Protein AF-R4JXP8-F1 (afdb_monomer)

Radius of gyration: 26.42 Å; Cα contacts (8 Å, |Δi|>4): 89; chains: 1; bounding box: 54×27×70 Å

Mean predicted aligned error: 7.81 Å

pLDDT: mean 91.15, std 6.16, range [73.19, 97.75]

Solvent-accessible surface area (backbone atoms only — not comparable to full-atom values): 5658 Å² total; per-residue (Å²): 109,33,32,32,76,89,64,47,47,30,40,80,76,44,81,48,63,55,78,45,64,54,92,98,53,56,36,48,79,90,36,67,43,68,50,56,82,61,91,79,60,93,85,59,53,78,45,72,82,80,87,78,92,76,85,77,81,93,78,82,82,84,89,54,60,90,80,44,57,96,90,52,80,77,83,77,85,80,71,99,118

Foldseek 3Di:
DKAWPVGWDKDWDFDDDFQDDPVVDTDDPPDTDMDTPDDDDPPIDMDDDDDDDDDDPPDDDDDCQVVDDPPDDDDDDDDPD

Organism: Ceratodon purpureus (NCBI:txid3225)

Sequence (81 aa):
SVRTVSGIRGQIKKAVKAGQGKEGKEWREGSIRCTFEDKILMSDIVFLRAWTKVDIPKFFNPVTTLLQSRDTQWQGMRTVG

Structure (mmCIF, N/CA/C/O backbone):
data_AF-R4JXP8-F1
#
_entry.id   AF-R4JXP8-F1
#
loop_
_atom_site.group_PDB
_atom_site.id
_atom_site.type_symbol
_atom_site.label_atom_id
_atom_site.label_alt_id
_atom_site.lab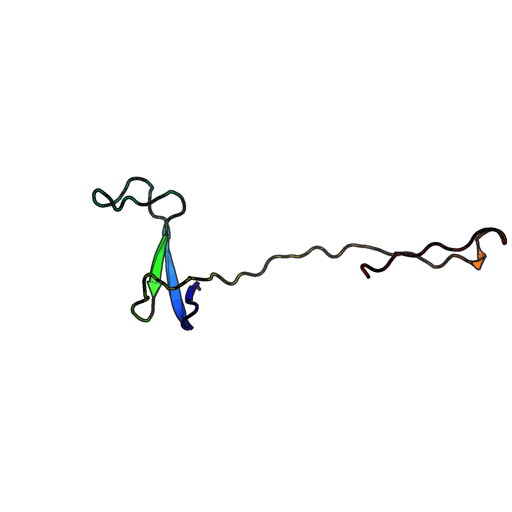el_comp_id
_atom_site.label_asym_id
_atom_site.label_entity_id
_atom_site.label_seq_id
_atom_site.pdbx_PDB_ins_code
_atom_site.Cartn_x
_atom_site.Cartn_y
_atom_site.Cartn_z
_atom_site.occupancy
_atom_site.B_iso_or_equiv
_atom_site.auth_seq_id
_atom_site.auth_comp_id
_atom_site.auth_asym_id
_atom_site.auth_atom_id
_atom_site.pdbx_PDB_model_num
ATOM 1 N N . SER A 1 1 ? 12.175 -0.714 -2.162 1.00 88.75 1 SER A N 1
ATOM 2 C CA . SER A 1 1 ? 12.463 -1.488 -3.390 1.00 88.75 1 SER A CA 1
ATOM 3 C C . SER A 1 1 ? 11.147 -1.905 -4.025 1.00 88.75 1 SER A C 1
ATOM 5 O O . SER A 1 1 ? 10.131 -1.894 -3.338 1.00 88.75 1 SER A O 1
ATOM 7 N N . VAL A 1 2 ? 11.148 -2.217 -5.320 1.00 96.69 2 VAL A N 1
ATOM 8 C CA . VAL A 1 2 ? 9.973 -2.750 -6.034 1.00 96.69 2 VAL A CA 1
ATOM 9 C C . VAL A 1 2 ? 10.172 -4.235 -6.323 1.00 96.69 2 VAL A C 1
ATOM 11 O O . VAL A 1 2 ? 11.309 -4.715 -6.319 1.00 96.69 2 VAL A O 1
ATOM 14 N N . ARG A 1 3 ? 9.086 -4.975 -6.542 1.00 97.06 3 ARG A N 1
ATOM 15 C CA . ARG A 1 3 ? 9.139 -6.406 -6.865 1.00 97.06 3 ARG A CA 1
ATOM 16 C C . ARG A 1 3 ? 8.008 -6.787 -7.819 1.00 97.06 3 ARG A C 1
ATOM 18 O O . ARG A 1 3 ? 6.900 -6.284 -7.662 1.00 97.06 3 ARG A O 1
ATOM 25 N N . THR A 1 4 ? 8.279 -7.646 -8.797 1.00 97.38 4 THR A N 1
ATOM 26 C CA . THR A 1 4 ? 7.235 -8.207 -9.672 1.00 97.38 4 THR A CA 1
ATOM 27 C C . THR A 1 4 ? 6.448 -9.316 -8.968 1.00 97.38 4 THR A C 1
ATOM 29 O O . THR A 1 4 ? 6.936 -9.900 -7.999 1.00 97.38 4 THR A O 1
ATOM 32 N N . VAL A 1 5 ? 5.252 -9.654 -9.463 1.00 96.50 5 VAL A N 1
ATOM 33 C CA . VAL A 1 5 ? 4.501 -10.851 -9.013 1.00 96.50 5 VAL A CA 1
ATOM 34 C C . VAL A 1 5 ? 5.331 -12.125 -9.181 1.00 96.50 5 VAL A C 1
ATOM 36 O O . VAL A 1 5 ? 5.323 -12.980 -8.303 1.00 96.50 5 VAL A O 1
ATOM 39 N N . SER A 1 6 ? 6.129 -12.195 -10.246 1.00 93.38 6 SER A N 1
ATOM 40 C CA . SER A 1 6 ? 7.076 -13.284 -10.517 1.00 93.38 6 SER A CA 1
ATOM 41 C C . SER A 1 6 ? 8.305 -13.302 -9.587 1.00 93.38 6 SER A C 1
ATOM 43 O O . SER A 1 6 ? 9.195 -14.129 -9.748 1.00 93.38 6 SER A 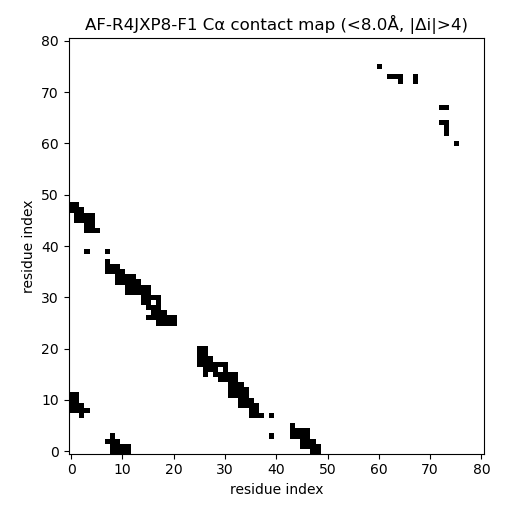O 1
ATOM 45 N N . GLY A 1 7 ? 8.389 -12.396 -8.605 1.00 94.62 7 GLY A N 1
ATOM 46 C CA . GLY A 1 7 ? 9.413 -12.407 -7.555 1.00 94.62 7 GLY A CA 1
ATOM 47 C C . GLY A 1 7 ? 10.709 -11.656 -7.877 1.00 94.62 7 GLY A C 1
ATOM 48 O O . GLY A 1 7 ? 11.562 -11.524 -6.995 1.00 94.62 7 GLY A O 1
ATOM 49 N N . ILE A 1 8 ? 10.850 -11.090 -9.080 1.00 97.31 8 ILE A N 1
ATOM 50 C CA . ILE A 1 8 ? 12.053 -10.363 -9.507 1.00 97.31 8 ILE A CA 1
ATOM 51 C C . ILE A 1 8 ? 12.141 -9.038 -8.747 1.00 97.31 8 ILE A C 1
ATOM 53 O O . ILE A 1 8 ? 11.204 -8.230 -8.741 1.00 97.31 8 ILE A O 1
ATOM 57 N N . ARG A 1 9 ? 13.276 -8.794 -8.087 1.00 97.31 9 ARG A N 1
ATOM 58 C CA . ARG A 1 9 ? 13.518 -7.554 -7.339 1.00 97.31 9 ARG A CA 1
ATOM 59 C C . ARG A 1 9 ? 13.964 -6.438 -8.278 1.00 97.31 9 ARG A C 1
ATOM 61 O O . ARG A 1 9 ? 14.669 -6.665 -9.259 1.00 97.31 9 ARG A O 1
ATOM 68 N N . GLY A 1 10 ? 13.581 -5.212 -7.938 1.00 97.00 10 GLY A N 1
ATOM 69 C CA . GLY A 1 10 ? 13.983 -4.025 -8.672 1.00 97.00 10 GLY A CA 1
ATOM 70 C C . GLY A 1 10 ? 14.103 -2.767 -7.819 1.00 97.00 10 GLY A C 1
ATOM 71 O O . GLY A 1 10 ? 13.732 -2.705 -6.639 1.00 97.00 10 GLY A O 1
ATOM 72 N N . GLN A 1 11 ? 14.638 -1.730 -8.450 1.00 97.50 11 GLN A N 1
ATOM 73 C CA . GLN A 1 11 ? 14.837 -0.404 -7.879 1.00 97.50 11 GLN A CA 1
ATOM 74 C C . GLN A 1 11 ? 14.309 0.667 -8.829 1.00 97.50 11 GLN A C 1
ATOM 76 O O . GLN A 1 11 ? 14.567 0.624 -10.031 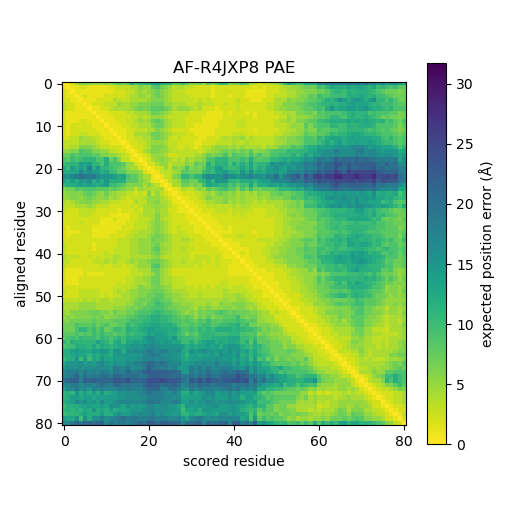1.00 97.50 11 GLN A O 1
ATOM 81 N N . ILE A 1 12 ? 13.621 1.661 -8.272 1.00 96.69 12 ILE A N 1
ATOM 82 C CA . ILE A 1 12 ? 13.223 2.869 -8.998 1.00 96.69 12 ILE A CA 1
ATOM 83 C C . ILE A 1 12 ? 14.461 3.757 -9.143 1.00 96.69 12 ILE A C 1
ATOM 85 O O . ILE A 1 12 ? 15.187 3.958 -8.171 1.00 96.69 12 ILE A O 1
ATOM 89 N N . LYS A 1 13 ? 14.719 4.272 -10.350 1.00 96.06 13 LYS A N 1
ATOM 90 C CA . LYS A 1 13 ? 15.880 5.129 -10.635 1.00 96.06 13 LYS A CA 1
ATOM 91 C C . LYS A 1 13 ? 15.500 6.585 -10.848 1.00 96.06 13 LYS A C 1
ATOM 93 O O . LYS A 1 13 ? 16.112 7.454 -10.242 1.00 96.06 13 LYS A O 1
ATOM 98 N N . LYS A 1 14 ? 14.535 6.870 -11.727 1.00 94.50 14 LYS A N 1
ATOM 99 C CA . LYS A 1 14 ? 14.121 8.252 -12.004 1.00 94.50 14 LYS A CA 1
ATOM 100 C C . LYS A 1 14 ? 12.706 8.348 -12.553 1.00 94.50 14 LYS A C 1
ATOM 102 O O . LYS A 1 14 ? 12.243 7.424 -13.223 1.00 94.50 14 LYS A O 1
ATOM 107 N N . ALA A 1 15 ? 12.075 9.496 -12.331 1.00 93.94 15 ALA A N 1
ATOM 108 C CA . ALA A 1 15 ? 10.869 9.889 -13.044 1.00 93.94 15 ALA A CA 1
ATOM 109 C C . ALA A 1 15 ? 11.184 10.176 -14.521 1.00 93.94 15 ALA A C 1
ATOM 111 O O . ALA A 1 15 ? 12.298 10.587 -14.872 1.00 93.94 15 ALA A O 1
ATOM 112 N N . VAL A 1 16 ? 10.207 9.936 -15.390 1.00 91.62 16 VAL A N 1
ATOM 113 C CA . VAL A 1 16 ? 10.291 10.232 -16.823 1.00 91.62 16 VAL A CA 1
ATOM 114 C C . VAL A 1 16 ? 9.309 11.356 -17.138 1.00 91.62 16 VAL A C 1
ATOM 116 O O . VAL A 1 16 ? 8.223 11.398 -16.566 1.00 91.62 16 VAL A O 1
ATOM 119 N N . LYS A 1 17 ? 9.696 12.298 -18.006 1.00 88.75 17 LYS A N 1
ATOM 120 C CA . LYS A 1 17 ? 8.807 13.399 -18.398 1.00 88.75 17 LYS A CA 1
ATOM 121 C C . LYS A 1 17 ? 7.777 12.898 -19.408 1.00 88.75 17 LYS A C 1
ATOM 123 O O . LYS A 1 17 ? 8.122 12.115 -20.295 1.00 88.75 17 LYS A O 1
ATOM 128 N N . ALA A 1 18 ? 6.543 13.377 -19.277 1.00 87.88 18 ALA A N 1
ATOM 129 C CA . ALA A 1 18 ? 5.482 13.096 -20.234 1.00 87.88 18 ALA A CA 1
ATOM 130 C C . ALA A 1 18 ? 5.838 13.635 -21.634 1.00 87.88 18 ALA A C 1
ATOM 132 O O . ALA A 1 18 ? 6.567 14.623 -21.748 1.00 87.88 18 ALA A O 1
ATOM 133 N N . GLY A 1 19 ? 5.373 12.960 -22.689 1.00 82.69 19 GLY A N 1
ATOM 134 C CA . GLY A 1 19 ? 5.625 13.344 -24.089 1.00 82.69 19 GLY A CA 1
ATOM 135 C C . GLY A 1 19 ? 7.044 13.047 -24.594 1.00 82.69 19 GLY A C 1
ATOM 136 O O . GLY A 1 19 ? 7.353 13.260 -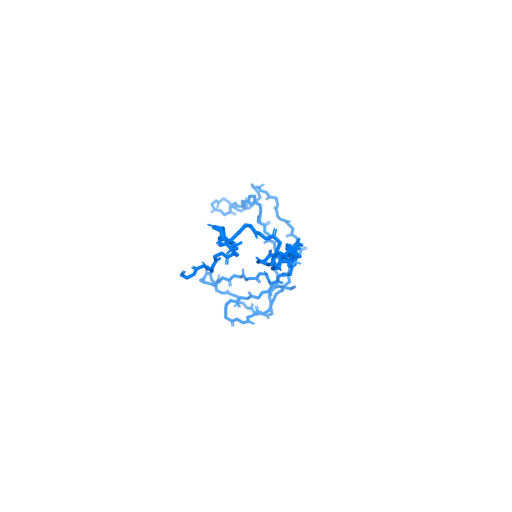25.760 1.00 82.69 19 GLY A O 1
ATOM 137 N N . GLN A 1 20 ? 7.930 12.525 -23.741 1.00 77.56 20 GLN A N 1
ATOM 138 C CA . GLN A 1 20 ? 9.188 11.933 -24.194 1.00 77.56 20 GLN A CA 1
ATOM 139 C C . GLN A 1 20 ? 8.927 10.496 -24.654 1.00 77.56 20 GLN A C 1
ATOM 141 O O . GLN A 1 20 ? 8.159 9.775 -24.024 1.00 77.56 20 GLN A O 1
ATOM 146 N N . GLY A 1 21 ? 9.586 10.043 -25.717 1.00 76.88 21 GLY A N 1
ATOM 147 C CA . GLY A 1 21 ? 9.411 8.687 -26.239 1.00 76.88 21 GLY A CA 1
ATOM 148 C C . GLY A 1 21 ? 9.651 8.627 -27.740 1.00 76.88 21 GLY A C 1
ATOM 149 O O . GLY A 1 21 ? 9.960 9.637 -28.364 1.00 76.88 21 GLY A O 1
ATOM 150 N N . LYS A 1 22 ? 9.545 7.428 -28.314 1.00 75.81 22 LYS A N 1
ATOM 151 C CA . LYS A 1 22 ? 9.406 7.284 -29.769 1.00 75.81 22 LYS A CA 1
ATOM 152 C C . LYS A 1 22 ? 7.923 7.370 -30.112 1.00 75.81 22 LYS A C 1
ATOM 154 O O . LYS A 1 22 ? 7.093 7.030 -29.271 1.00 75.81 22 LYS A O 1
ATOM 159 N N . GLU A 1 23 ? 7.612 7.784 -31.332 1.00 73.19 23 GLU A N 1
ATOM 160 C CA . GLU A 1 23 ? 6.244 7.856 -31.850 1.00 73.19 23 GLU A CA 1
ATOM 161 C C . GLU A 1 23 ? 5.480 6.542 -31.576 1.00 73.19 23 GLU A C 1
ATOM 163 O O . GLU A 1 23 ? 6.008 5.445 -31.783 1.00 73.19 23 GLU A O 1
ATOM 168 N N . GLY A 1 24 ? 4.284 6.644 -30.987 1.00 73.81 24 GLY A N 1
ATOM 169 C CA . GLY A 1 24 ? 3.479 5.492 -30.545 1.00 73.81 24 GLY A CA 1
ATOM 170 C C . GLY A 1 24 ? 3.901 4.836 -29.215 1.00 73.81 24 GLY A C 1
ATOM 171 O O . GLY A 1 24 ? 3.218 3.933 -28.732 1.00 73.81 24 GLY A O 1
ATOM 172 N N . LYS A 1 25 ? 4.995 5.285 -28.586 1.00 78.50 25 LYS A N 1
ATOM 173 C CA . LYS A 1 25 ? 5.457 4.883 -27.240 1.00 78.50 25 LYS A CA 1
ATOM 174 C C . LYS A 1 25 ? 5.881 6.099 -26.418 1.00 78.50 25 LYS A C 1
ATOM 176 O O . LYS A 1 25 ? 6.989 6.156 -25.878 1.00 78.50 25 LYS A O 1
ATOM 181 N N . GLU A 1 26 ? 4.998 7.081 -26.346 1.00 87.31 26 GLU A N 1
ATOM 182 C CA . GLU A 1 26 ? 5.190 8.231 -25.472 1.00 87.31 26 GLU A CA 1
ATOM 183 C C . GLU A 1 26 ? 4.956 7.849 -24.011 1.00 87.31 26 GLU A C 1
ATOM 185 O O . GLU A 1 26 ? 4.041 7.090 -23.670 1.00 87.31 26 GLU A O 1
ATOM 190 N N . TRP A 1 27 ? 5.795 8.383 -23.129 1.00 89.31 27 TRP A N 1
ATOM 191 C CA . TRP A 1 27 ? 5.621 8.222 -21.695 1.00 89.31 27 TRP A CA 1
ATOM 192 C C . TRP A 1 27 ? 4.473 9.097 -21.203 1.00 89.31 27 TRP A C 1
ATOM 194 O O . TRP A 1 27 ? 4.360 10.271 -21.561 1.00 89.31 27 TRP A O 1
ATOM 204 N N . ARG A 1 28 ? 3.640 8.520 -20.338 1.00 90.56 28 ARG A N 1
ATOM 205 C CA . ARG A 1 28 ? 2.538 9.221 -19.672 1.00 90.56 28 ARG A CA 1
ATOM 206 C C . ARG A 1 28 ? 3.013 9.851 -18.369 1.00 90.56 28 ARG A C 1
ATOM 208 O O . ARG A 1 28 ? 4.019 9.422 -17.796 1.00 90.56 28 ARG A O 1
ATOM 215 N N . GLU A 1 29 ? 2.272 10.831 -17.875 1.00 91.56 29 GLU A N 1
ATOM 216 C CA . GLU A 1 29 ? 2.497 11.372 -16.537 1.00 91.56 29 GLU A CA 1
ATOM 217 C C . GLU A 1 29 ? 2.442 10.258 -15.475 1.00 91.56 29 GLU A C 1
ATOM 219 O O . GLU A 1 29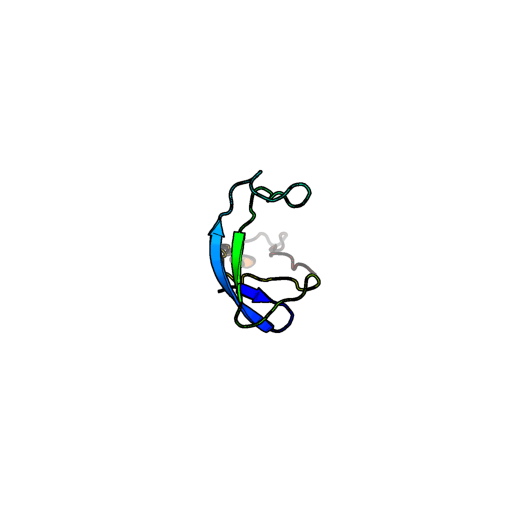 ? 1.677 9.302 -15.592 1.00 91.56 29 GLU A O 1
ATOM 224 N N . GLY A 1 30 ? 3.334 10.332 -14.484 1.00 90.69 30 GLY A N 1
ATOM 225 C CA . GLY A 1 30 ? 3.525 9.270 -13.489 1.00 90.69 30 GLY A CA 1
ATOM 226 C C . GLY A 1 30 ? 4.418 8.104 -13.942 1.00 90.69 30 GLY A C 1
ATOM 227 O O . GLY A 1 30 ? 4.693 7.210 -13.144 1.00 90.69 30 GLY A O 1
ATOM 228 N N . SER A 1 31 ? 4.926 8.107 -15.182 1.00 93.44 31 SER A N 1
ATOM 229 C CA . SER A 1 31 ? 5.864 7.076 -15.650 1.00 93.44 31 SER A CA 1
ATOM 230 C C . SER A 1 31 ? 7.227 7.177 -14.958 1.00 93.44 31 SER A C 1
ATOM 232 O O . SER A 1 31 ? 7.811 8.255 -14.804 1.00 93.44 31 SER A O 1
ATOM 234 N N . ILE A 1 32 ? 7.789 6.022 -14.603 1.00 94.44 32 ILE A N 1
ATOM 235 C CA . ILE A 1 32 ? 9.089 5.907 -13.936 1.00 94.44 32 ILE A CA 1
ATOM 236 C C . ILE A 1 32 ? 9.990 4.902 -14.646 1.00 94.44 32 ILE A C 1
ATOM 238 O O . ILE A 1 32 ? 9.532 3.953 -15.279 1.00 94.44 32 ILE A O 1
ATOM 242 N N . ARG A 1 33 ? 11.301 5.078 -14.487 1.00 94.62 33 ARG A N 1
ATOM 243 C CA . ARG A 1 33 ? 12.296 4.086 -14.885 1.00 94.62 33 ARG A CA 1
ATOM 244 C C . ARG A 1 33 ? 12.723 3.256 -13.687 1.00 94.62 33 ARG A C 1
ATOM 246 O O . ARG A 1 33 ? 13.194 3.809 -12.691 1.00 94.62 33 ARG A O 1
ATOM 253 N N . CYS A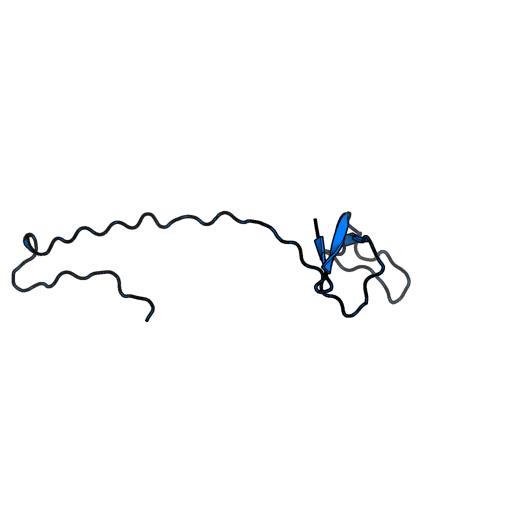 1 34 ? 12.662 1.941 -13.849 1.00 96.06 34 CYS A N 1
ATOM 254 C CA . CYS A 1 34 ? 13.158 0.970 -12.884 1.00 96.06 34 CYS A CA 1
ATOM 255 C C . CYS A 1 34 ? 14.257 0.095 -13.499 1.00 96.06 34 CYS A C 1
ATOM 257 O O . CYS A 1 34 ? 14.315 -0.077 -14.714 1.00 96.06 34 CYS A O 1
ATOM 259 N N . THR A 1 35 ? 15.116 -0.460 -12.65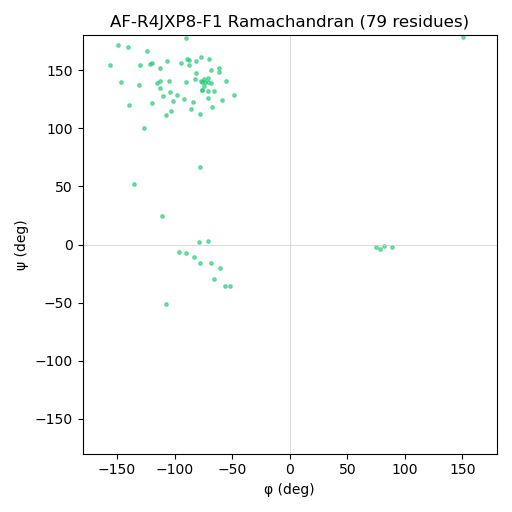0 1.00 97.00 35 THR A N 1
ATOM 260 C CA . THR A 1 35 ? 16.063 -1.531 -12.995 1.00 97.00 35 THR A CA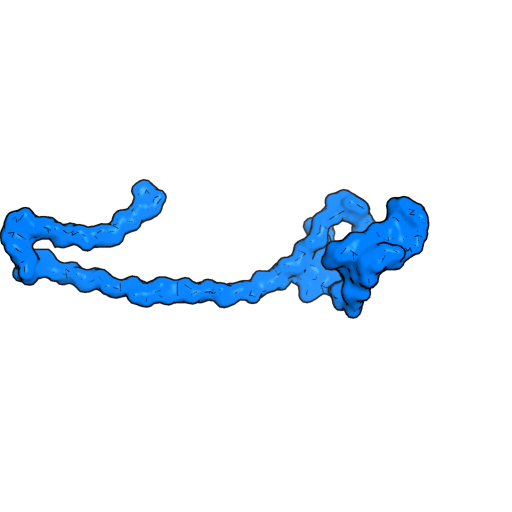 1
ATOM 261 C C . THR A 1 35 ? 15.689 -2.781 -12.216 1.00 97.00 35 THR A C 1
ATOM 263 O O . THR A 1 35 ? 15.380 -2.670 -11.028 1.00 97.00 35 THR A O 1
ATOM 266 N N . PHE A 1 36 ? 15.752 -3.944 -12.854 1.00 97.75 36 PHE A N 1
ATOM 267 C CA . PHE A 1 36 ? 15.423 -5.238 -12.257 1.00 97.75 36 PHE A CA 1
ATOM 268 C C . PHE A 1 36 ? 16.629 -6.177 -12.323 1.00 97.75 36 PHE A C 1
ATOM 270 O O . PHE A 1 36 ? 17.514 -5.971 -13.151 1.00 97.75 36 PHE A O 1
ATOM 277 N N . GLU A 1 37 ? 16.674 -7.160 -11.422 1.00 97.25 37 GLU A N 1
ATOM 278 C CA . GLU A 1 37 ? 17.738 -8.178 -11.374 1.00 97.25 37 GLU A CA 1
ATOM 279 C C . GLU A 1 37 ? 17.733 -9.093 -12.605 1.00 97.25 37 GLU A C 1
ATOM 281 O O . GLU A 1 37 ? 18.792 -9.543 -13.028 1.00 97.25 37 GLU A O 1
ATOM 286 N N . ASP A 1 38 ? 16.557 -9.314 -13.198 1.00 96.50 38 ASP A N 1
ATOM 287 C CA . ASP A 1 38 ? 16.367 -10.089 -14.423 1.00 96.50 38 ASP A CA 1
ATOM 288 C C . ASP A 1 38 ? 15.305 -9.423 -15.320 1.00 96.50 38 ASP A C 1
ATOM 290 O O . ASP A 1 38 ? 14.618 -8.472 -14.918 1.00 96.50 38 ASP A O 1
ATOM 294 N N . LYS A 1 39 ? 15.179 -9.894 -16.559 1.00 96.19 39 LYS A N 1
ATOM 295 C CA . LYS A 1 39 ? 14.226 -9.400 -17.547 1.00 96.19 39 LYS A CA 1
ATOM 296 C C . LYS A 1 39 ? 12.794 -9.739 -17.128 1.00 96.19 39 LYS A C 1
ATOM 298 O O . LYS A 1 39 ? 12.405 -10.899 -17.063 1.00 96.19 39 LYS A O 1
ATOM 303 N N . ILE A 1 40 ? 11.992 -8.699 -16.926 1.00 96.12 40 ILE A N 1
ATOM 304 C CA . ILE A 1 40 ? 10.558 -8.821 -16.640 1.00 96.12 40 ILE A CA 1
ATOM 305 C C . ILE A 1 40 ? 9.748 -9.029 -17.928 1.00 96.12 40 ILE A C 1
ATOM 307 O O . ILE A 1 40 ? 10.181 -8.639 -19.020 1.00 96.12 40 ILE A O 1
ATOM 311 N N . LEU A 1 41 ? 8.550 -9.597 -17.801 1.00 95.56 41 LEU A N 1
ATOM 312 C CA . LEU A 1 41 ? 7.598 -9.748 -18.902 1.00 95.56 41 LEU A CA 1
ATOM 313 C C . LEU A 1 41 ? 6.597 -8.588 -18.924 1.00 95.56 41 LEU A C 1
ATOM 315 O O . LEU A 1 41 ? 6.310 -7.971 -17.905 1.00 95.56 41 LEU A O 1
ATOM 319 N N . MET A 1 42 ? 6.007 -8.303 -20.087 1.00 93.75 42 MET A N 1
ATOM 320 C CA . MET A 1 42 ? 4.971 -7.260 -20.202 1.00 93.75 42 MET A CA 1
ATOM 321 C C . MET A 1 42 ? 3.662 -7.627 -19.487 1.00 93.75 42 MET A C 1
ATOM 323 O O . MET A 1 42 ? 2.834 -6.753 -19.250 1.00 93.75 42 MET A O 1
ATOM 327 N N . SER A 1 43 ? 3.477 -8.905 -19.154 1.00 95.62 43 SER A N 1
ATOM 328 C CA . SER A 1 43 ? 2.368 -9.408 -18.343 1.00 95.62 43 SER A CA 1
ATOM 329 C C . SER A 1 43 ? 2.606 -9.273 -16.836 1.00 95.62 43 SER A C 1
ATOM 331 O O . SER A 1 43 ? 1.679 -9.508 -16.064 1.00 95.62 43 SER A O 1
ATOM 333 N N . ASP A 1 44 ? 3.826 -8.940 -16.396 1.00 95.75 44 ASP A N 1
ATOM 334 C CA . ASP A 1 44 ? 4.126 -8.790 -14.973 1.00 95.75 44 ASP A CA 1
ATOM 335 C C . ASP A 1 44 ? 3.477 -7.532 -14.388 1.00 95.75 44 ASP A C 1
ATOM 337 O O . ASP A 1 44 ? 3.473 -6.456 -14.987 1.00 95.75 44 ASP A O 1
ATOM 341 N N . ILE A 1 45 ? 3.030 -7.651 -13.138 1.00 96.88 45 ILE A N 1
ATOM 342 C CA . ILE A 1 45 ? 2.608 -6.516 -12.315 1.00 96.88 45 ILE A CA 1
ATOM 343 C C . ILE A 1 45 ? 3.715 -6.221 -11.299 1.00 96.88 45 ILE A C 1
ATOM 345 O O . ILE A 1 45 ? 4.220 -7.123 -10.626 1.00 96.88 45 ILE A O 1
ATOM 349 N N . VAL A 1 46 ? 4.105 -4.950 -11.189 1.00 96.94 46 VAL A N 1
ATOM 350 C CA . VAL A 1 46 ? 5.162 -4.482 -10.281 1.00 96.94 46 VAL A CA 1
ATOM 351 C C . VAL A 1 46 ? 4.535 -3.843 -9.045 1.00 96.94 46 VAL A C 1
ATOM 353 O O . VAL A 1 46 ? 3.802 -2.864 -9.155 1.00 96.94 46 VAL A O 1
ATOM 356 N N . PHE A 1 47 ? 4.880 -4.344 -7.860 1.00 97.38 47 PHE A N 1
ATOM 357 C CA . PHE A 1 47 ? 4.423 -3.815 -6.579 1.00 97.38 47 PHE A CA 1
ATOM 358 C C . PHE A 1 47 ? 5.518 -3.028 -5.853 1.00 97.38 47 PHE A C 1
ATOM 360 O O . PHE A 1 47 ? 6.686 -3.429 -5.797 1.00 97.38 47 PHE A O 1
ATOM 367 N N . LEU A 1 48 ? 5.109 -1.926 -5.222 1.00 96.69 48 LEU A N 1
ATOM 368 C CA . LEU A 1 48 ? 5.867 -1.236 -4.185 1.00 96.69 48 LEU A CA 1
ATOM 369 C C . LEU A 1 48 ? 5.176 -1.488 -2.845 1.00 96.69 48 LEU A C 1
ATOM 371 O O . LEU A 1 48 ? 4.080 -0.994 -2.600 1.00 96.69 48 LEU A O 1
ATOM 375 N N . ARG A 1 49 ? 5.826 -2.247 -1.962 1.00 94.50 49 ARG A N 1
ATOM 376 C CA . ARG A 1 49 ? 5.334 -2.436 -0.598 1.00 94.50 49 ARG A CA 1
ATOM 377 C C . ARG A 1 49 ? 5.833 -1.293 0.277 1.00 94.50 49 ARG A C 1
ATOM 379 O O . ARG A 1 49 ? 7.038 -1.148 0.479 1.00 94.50 49 ARG A O 1
ATOM 386 N N . ALA A 1 50 ? 4.897 -0.513 0.796 1.00 95.88 50 ALA A N 1
ATOM 387 C CA . ALA A 1 50 ? 5.145 0.574 1.730 1.00 95.88 50 ALA A CA 1
ATOM 388 C C . ALA A 1 50 ? 4.323 0.372 3.006 1.00 95.88 50 ALA A C 1
ATOM 390 O O . ALA A 1 50 ? 3.408 -0.449 3.050 1.00 95.88 50 ALA A O 1
ATOM 391 N N . TRP A 1 51 ? 4.669 1.132 4.036 1.00 96.44 51 TRP A N 1
ATOM 392 C CA . TRP A 1 51 ? 3.937 1.180 5.292 1.00 96.44 51 TRP A CA 1
ATOM 393 C C . TRP A 1 51 ? 3.311 2.559 5.428 1.00 96.44 51 TRP A C 1
ATOM 395 O O . TRP A 1 51 ? 3.981 3.562 5.185 1.00 96.44 51 TRP A O 1
ATOM 405 N N . THR A 1 52 ? 2.042 2.601 5.818 1.00 96.19 52 THR A N 1
ATOM 406 C CA . THR A 1 52 ? 1.360 3.844 6.172 1.00 96.19 52 THR A CA 1
ATOM 407 C C . THR A 1 52 ? 1.038 3.841 7.657 1.00 96.19 52 THR A C 1
ATOM 409 O O . THR A 1 52 ? 0.871 2.779 8.261 1.00 96.19 52 THR A O 1
ATOM 412 N N . LYS A 1 53 ? 0.972 5.031 8.250 1.00 96.56 53 LYS A N 1
ATOM 413 C CA . LYS A 1 53 ? 0.501 5.180 9.624 1.00 96.56 53 LYS A CA 1
ATOM 414 C C . LYS A 1 53 ? -1.017 5.058 9.630 1.00 96.56 53 LYS A C 1
ATOM 416 O O . LYS A 1 53 ? -1.684 5.572 8.735 1.00 96.56 53 LYS A O 1
ATOM 421 N N . VAL A 1 54 ? -1.534 4.372 10.638 1.00 96.50 54 VAL A N 1
ATOM 422 C CA . VAL A 1 54 ? -2.966 4.272 10.898 1.00 96.50 54 VAL A CA 1
ATOM 423 C C . VAL A 1 54 ? -3.196 4.847 12.282 1.00 96.50 54 VAL A C 1
ATOM 425 O O . VAL A 1 54 ? -2.591 4.384 13.251 1.00 96.50 54 VAL A O 1
ATOM 428 N N . ASP A 1 55 ? -4.036 5.872 12.359 1.00 94.94 55 ASP A N 1
ATOM 429 C CA . ASP A 1 55 ? -4.393 6.481 13.631 1.00 94.94 55 ASP A CA 1
ATOM 430 C C . ASP A 1 55 ? -5.385 5.591 14.376 1.00 94.94 55 ASP A C 1
ATOM 432 O O . ASP A 1 55 ? -6.367 5.103 13.814 1.00 94.94 55 ASP A O 1
ATOM 436 N N . ILE A 1 56 ? -5.111 5.371 15.660 1.00 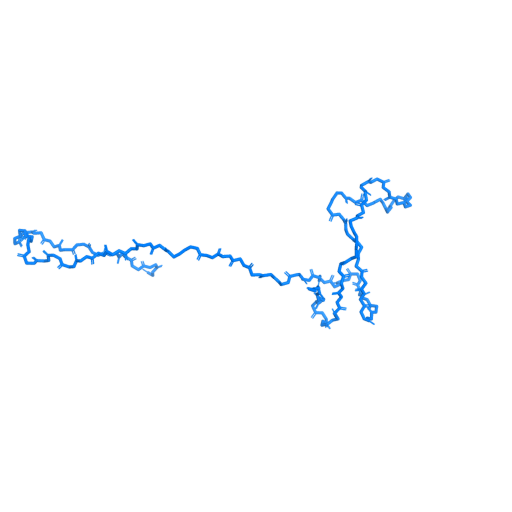94.88 56 ILE A N 1
ATOM 437 C CA . ILE A 1 56 ? -5.965 4.563 16.527 1.00 94.88 56 ILE A CA 1
ATOM 438 C C . ILE A 1 56 ? -7.084 5.468 17.057 1.00 94.88 56 ILE A C 1
ATOM 440 O O . ILE A 1 56 ? -6.780 6.477 17.708 1.00 94.88 56 ILE A O 1
ATOM 444 N N . PRO A 1 57 ? -8.368 5.126 16.839 1.00 93.06 57 PRO A N 1
ATOM 445 C CA . PRO A 1 57 ? -9.466 5.859 17.448 1.00 93.06 57 PRO A CA 1
ATOM 446 C C . PRO A 1 57 ? -9.336 5.819 18.972 1.00 93.06 57 PRO A C 1
ATOM 448 O O . PRO A 1 57 ? -9.281 4.747 19.575 1.00 93.06 57 PRO A O 1
ATOM 451 N N . LYS A 1 58 ? -9.302 6.990 19.613 1.00 92.44 58 LYS A N 1
ATOM 452 C CA . LYS A 1 58 ? -9.292 7.110 21.079 1.00 92.44 58 LYS A CA 1
ATOM 453 C C . LYS A 1 58 ? -10.701 6.897 21.627 1.00 92.44 58 LYS A C 1
ATOM 455 O O . LYS A 1 58 ? -11.339 7.828 22.109 1.00 92.44 58 LYS A O 1
ATOM 460 N N . PHE A 1 59 ? -11.207 5.680 21.488 1.00 91.50 59 PHE A N 1
ATOM 461 C CA . PHE A 1 59 ? -12.528 5.313 21.971 1.00 91.50 59 PHE A CA 1
ATOM 462 C C . PHE A 1 59 ? -12.440 4.753 23.391 1.00 91.50 59 PHE A C 1
ATOM 464 O O . PHE A 1 59 ? -11.712 3.798 23.652 1.00 91.50 59 PHE A O 1
ATOM 471 N N . PHE A 1 60 ? -13.206 5.344 24.303 1.00 90.06 60 PHE A N 1
ATOM 472 C CA . PHE A 1 60 ? -13.391 4.861 25.664 1.00 90.06 60 PHE A CA 1
ATOM 473 C C . PHE A 1 60 ? -14.863 5.042 26.036 1.00 90.06 60 PHE A C 1
ATOM 475 O O . PHE A 1 60 ? -15.368 6.162 26.004 1.00 90.06 60 PHE A O 1
ATOM 482 N N . ASN A 1 61 ? -15.550 3.947 26.362 1.00 91.12 61 ASN A N 1
ATOM 483 C CA . ASN A 1 61 ? -16.950 3.974 26.779 1.00 91.12 61 ASN A CA 1
ATOM 484 C C . ASN A 1 61 ? -17.103 3.237 28.119 1.00 91.12 61 ASN A C 1
ATOM 486 O O . ASN A 1 61 ? -17.106 2.002 28.130 1.00 91.12 61 ASN A O 1
ATOM 490 N N . PRO A 1 62 ? -17.181 3.962 29.249 1.00 88.25 62 PRO A N 1
ATOM 491 C CA . PRO A 1 62 ? -17.389 3.347 30.549 1.00 88.25 62 PRO A CA 1
ATOM 492 C C . PRO A 1 62 ? -18.819 2.802 30.669 1.00 88.25 62 PRO A C 1
ATOM 494 O O . PRO A 1 62 ? -19.792 3.438 30.262 1.00 88.25 62 PRO A O 1
ATOM 497 N N . VAL A 1 63 ? -18.956 1.626 31.280 1.00 89.81 63 VAL A N 1
ATOM 498 C CA . VAL A 1 63 ? -20.268 1.034 31.564 1.00 89.81 63 VAL A CA 1
ATOM 499 C C . VAL A 1 63 ? -20.870 1.730 32.783 1.00 89.81 63 VAL A C 1
ATOM 501 O O . VAL A 1 63 ? -20.362 1.608 33.894 1.00 89.81 63 VAL A O 1
ATOM 504 N N . THR A 1 64 ? -21.954 2.475 32.572 1.00 88.12 64 THR A N 1
ATOM 505 C CA . THR A 1 64 ? -22.595 3.325 33.593 1.00 88.12 64 THR A CA 1
ATOM 506 C C . THR A 1 64 ? -23.961 2.808 34.035 1.00 88.12 64 THR A C 1
ATOM 508 O O . THR A 1 64 ? -24.776 3.573 34.537 1.00 88.12 64 THR A O 1
ATOM 511 N N . THR A 1 65 ? -24.220 1.506 33.898 1.00 86.94 65 THR A N 1
ATOM 512 C CA . THR A 1 65 ? -25.526 0.882 34.182 1.00 86.94 65 THR A CA 1
ATOM 513 C C . THR A 1 65 ? -26.087 1.216 35.571 1.00 86.94 65 THR A C 1
ATOM 515 O O . THR A 1 65 ? -27.285 1.417 35.704 1.00 86.94 65 THR A O 1
ATOM 518 N N . LEU A 1 66 ? -25.239 1.335 36.602 1.00 85.31 66 LEU A N 1
ATOM 519 C CA . LEU A 1 66 ? -25.674 1.688 37.966 1.00 85.31 66 LEU A CA 1
ATOM 520 C C . LEU A 1 66 ? -25.976 3.184 38.165 1.00 85.31 66 LEU A C 1
ATOM 522 O O . LEU A 1 66 ? -26.585 3.553 39.164 1.00 85.31 66 LEU A O 1
ATOM 526 N N . LEU A 1 67 ? -25.530 4.040 37.244 1.00 87.19 67 LEU A N 1
ATOM 527 C CA . LEU A 1 67 ? -25.777 5.487 37.250 1.00 87.19 67 LEU A CA 1
ATOM 528 C C . LEU A 1 67 ? -26.977 5.875 36.372 1.00 87.19 67 LEU A C 1
ATOM 530 O O . LEU A 1 67 ? -27.362 7.042 36.337 1.00 87.19 67 LEU A O 1
ATOM 534 N N . GLN A 1 68 ? -27.537 4.920 35.629 1.00 82.56 68 GLN A N 1
ATOM 535 C CA . GLN A 1 68 ? -28.694 5.120 34.762 1.00 82.56 68 GLN A CA 1
ATOM 536 C C . GLN A 1 68 ? -30.003 4.926 35.540 1.00 82.56 68 GLN A C 1
ATOM 538 O O . GLN A 1 68 ? -30.028 4.296 36.600 1.00 82.56 68 GLN A O 1
ATOM 543 N N . SER A 1 69 ? -31.103 5.483 35.021 1.00 85.25 69 SER A N 1
ATOM 544 C CA . SER A 1 69 ? -32.435 5.172 35.555 1.00 85.25 69 SER A CA 1
ATOM 545 C C . SER A 1 69 ? -32.710 3.679 35.377 1.00 85.25 69 SER A C 1
ATOM 547 O O . SER A 1 69 ? -32.226 3.060 34.433 1.00 85.25 69 SER A O 1
ATOM 549 N N . ARG A 1 70 ? -33.540 3.097 36.247 1.00 82.50 70 ARG A N 1
ATOM 550 C CA . ARG A 1 70 ? -33.926 1.678 36.145 1.00 82.50 70 ARG A CA 1
ATOM 551 C C . ARG A 1 70 ? -34.646 1.351 34.833 1.00 82.50 70 ARG A C 1
ATOM 553 O O . ARG A 1 70 ? -34.663 0.195 34.424 1.00 82.50 70 ARG A O 1
ATOM 560 N N . ASP A 1 71 ? -35.185 2.372 34.175 1.00 85.25 71 ASP A N 1
ATOM 561 C CA . ASP A 1 71 ? -35.927 2.260 32.920 1.00 85.25 71 ASP A CA 1
ATOM 562 C C . ASP A 1 71 ? -35.018 2.386 31.682 1.00 85.25 71 ASP A C 1
ATOM 564 O O . ASP A 1 71 ? -35.477 2.195 30.556 1.00 85.25 71 ASP A O 1
ATOM 568 N N . THR A 1 72 ? -33.729 2.715 31.858 1.00 84.62 72 THR A N 1
ATOM 569 C CA . THR A 1 72 ? -32.760 2.870 30.765 1.00 84.62 72 THR A CA 1
ATOM 570 C C . THR A 1 72 ? -31.723 1.751 30.750 1.00 84.62 72 THR A C 1
ATOM 572 O O . THR A 1 72 ? -31.052 1.469 31.736 1.00 84.62 72 THR A O 1
ATOM 575 N N . GLN A 1 73 ? -31.559 1.119 29.583 1.00 85.25 73 GLN A N 1
ATOM 576 C CA . GLN A 1 73 ? -30.481 0.163 29.336 1.00 85.25 73 GLN A CA 1
ATOM 577 C C . GLN A 1 73 ? -29.249 0.875 28.779 1.00 85.25 73 GLN A C 1
ATOM 579 O O . GLN A 1 73 ? -29.352 1.745 27.909 1.00 85.25 73 GLN A O 1
ATOM 584 N N . TRP A 1 74 ? -28.071 0.467 29.244 1.00 87.31 74 TRP A N 1
ATOM 585 C CA . TRP A 1 74 ? -26.812 0.980 28.720 1.00 87.31 74 TRP A CA 1
ATOM 586 C C . TRP A 1 74 ? -26.624 0.559 27.258 1.00 87.31 74 TRP A C 1
ATOM 588 O O . TRP A 1 74 ? -26.789 -0.612 26.913 1.00 87.31 74 TRP A O 1
ATOM 598 N N . GLN A 1 75 ? -26.260 1.515 26.401 1.00 84.88 75 GLN A N 1
ATOM 599 C CA . GLN A 1 75 ? -26.020 1.276 24.980 1.00 84.88 75 GLN A CA 1
ATOM 600 C C . GLN A 1 75 ? -24.518 1.241 24.687 1.00 84.88 75 GLN A C 1
ATOM 602 O O . GLN A 1 75 ? -23.812 2.243 24.822 1.00 84.88 75 GLN A O 1
ATOM 607 N N . GLY A 1 76 ? -24.043 0.070 24.269 1.00 87.75 76 GLY A N 1
ATOM 608 C CA . GLY A 1 76 ? -22.669 -0.148 23.827 1.00 87.75 76 GLY A CA 1
ATOM 609 C C . GLY A 1 76 ? -22.467 0.072 22.330 1.00 87.75 76 GLY A C 1
ATOM 610 O O . GLY A 1 76 ? -23.404 0.324 21.572 1.00 87.75 76 GLY A O 1
ATOM 611 N N . MET A 1 77 ? -21.216 -0.068 21.892 1.00 91.56 77 MET A N 1
ATOM 612 C CA . MET A 1 77 ? -20.873 -0.064 20.470 1.00 91.56 77 MET A CA 1
ATOM 613 C C . MET A 1 77 ? -21.369 -1.354 19.807 1.00 91.56 77 MET A C 1
ATOM 615 O O . MET A 1 77 ? -21.136 -2.446 20.324 1.00 91.56 77 MET A O 1
ATOM 619 N N . ARG A 1 78 ? -22.044 -1.234 18.657 1.00 90.69 78 ARG A N 1
ATOM 620 C CA . ARG A 1 78 ? -22.448 -2.395 17.853 1.00 90.69 78 ARG A CA 1
ATOM 621 C C . ARG A 1 78 ? -21.239 -2.981 17.130 1.00 90.69 78 ARG A C 1
ATOM 623 O O . ARG A 1 78 ? -20.371 -2.245 16.660 1.00 90.69 78 ARG A O 1
ATOM 630 N N . THR A 1 79 ? -21.204 -4.304 17.036 1.00 92.19 79 THR A N 1
ATOM 631 C CA . THR A 1 79 ? -20.244 -5.023 16.200 1.00 92.19 79 THR A CA 1
ATOM 632 C C . THR A 1 79 ? -20.564 -4.819 14.721 1.00 92.19 79 THR A C 1
ATOM 634 O O . THR A 1 79 ? -21.681 -4.462 14.361 1.00 92.19 79 THR A O 1
ATOM 637 N N . VAL A 1 80 ? -19.577 -5.052 13.858 1.00 93.31 80 VAL A N 1
ATOM 638 C CA . VAL A 1 80 ? -19.721 -4.966 12.390 1.00 93.31 80 VAL A CA 1
ATOM 639 C C . VAL A 1 80 ? -20.397 -6.195 11.759 1.00 93.31 80 VAL A C 1
ATOM 641 O O . VAL A 1 80 ? -20.481 -6.268 10.537 1.00 93.31 80 VAL A O 1
ATOM 644 N N . GLY A 1 81 ? -20.819 -7.160 12.582 1.00 81.31 81 GLY A N 1
ATOM 645 C CA . GLY A 1 81 ? -21.472 -8.406 12.170 1.00 81.31 81 GLY A CA 1
ATOM 646 C C . GLY A 1 81 ? -22.976 -8.377 12.360 1.00 81.31 81 GLY A C 1
ATOM 647 O O . GLY A 1 81 ? -23.441 -7.558 13.187 1.00 81.31 81 GLY A O 1
#

Secondary structure (DSSP, 8-state):
-EEETT--EEEEEEE--TT-EETTEEPPTT-EEEEESSPPPTTPPEEE------PPP-------GGGS-TT-----PPP--

InterPro domains:
  IPR007034 Ribosome biogenesis protein BMS1/TSR1, C-terminal [PF04950] (2-55)
  IPR039761 Ribosome biogenesis protein Bms1/Tsr1 [PTHR12858] (1-60)